Protein AF-A0AAV3A684-F1 (afdb_monomer)

Secondary structure (DSSP, 8-state):
-------------PPPP-EEEEEE---HHHHHHHHHHHHHHHHH-GGGGGGPPPGGG-EEEEEEE---SGGGG--

Mean predicted aligned error: 9.79 Å

Structure (mmCIF, N/CA/C/O backbone):
data_AF-A0AAV3A684-F1
#
_entry.id   AF-A0AAV3A684-F1
#
loop_
_atom_site.group_PDB
_atom_site.id
_atom_site.type_symbol
_atom_site.label_atom_id
_atom_site.label_alt_id
_atom_site.label_comp_id
_atom_site.label_asym_id
_atom_site.label_entity_id
_atom_site.label_seq_id
_atom_site.pdbx_PDB_ins_code
_atom_site.Cartn_x
_atom_site.Cartn_y
_atom_site.Cartn_z
_atom_site.occupancy
_atom_site.B_iso_or_equiv
_atom_site.auth_seq_id
_atom_site.auth_comp_id
_atom_site.auth_asym_id
_atom_site.auth_atom_id
_atom_site.pdbx_PDB_model_num
ATOM 1 N N . MET A 1 1 ? 22.933 28.353 -46.838 1.00 46.06 1 MET A N 1
ATOM 2 C CA . MET A 1 1 ? 23.147 28.794 -45.445 1.00 46.06 1 MET A CA 1
ATOM 3 C C . MET A 1 1 ? 21.937 29.593 -45.002 1.00 46.06 1 MET A C 1
ATOM 5 O O . MET A 1 1 ? 21.838 30.723 -45.434 1.00 46.06 1 MET A O 1
ATOM 9 N N . PHE A 1 2 ? 21.045 29.040 -44.178 1.00 38.09 2 PHE A N 1
ATOM 10 C CA . PHE A 1 2 ? 20.167 29.849 -43.321 1.00 38.09 2 PHE A CA 1
ATOM 11 C C . PHE A 1 2 ? 19.924 29.072 -42.028 1.00 38.09 2 PHE A C 1
ATOM 13 O O . PHE A 1 2 ? 19.054 28.210 -41.936 1.00 38.09 2 PHE A O 1
ATOM 20 N N . SER A 1 3 ? 20.789 29.337 -41.053 1.00 43.28 3 SER A N 1
ATOM 21 C CA . SER A 1 3 ? 20.652 28.881 -39.675 1.00 43.28 3 SER A CA 1
ATOM 22 C C . SER A 1 3 ? 19.580 29.730 -38.997 1.00 43.28 3 SER A C 1
ATOM 24 O O . SER A 1 3 ? 19.722 30.947 -38.938 1.00 43.28 3 SER A O 1
ATOM 26 N N . ASN A 1 4 ? 18.525 29.105 -38.474 1.00 44.69 4 ASN A N 1
ATOM 27 C CA . ASN A 1 4 ? 17.529 29.794 -37.655 1.00 44.69 4 ASN A CA 1
ATOM 28 C C . ASN A 1 4 ? 17.956 29.718 -36.174 1.00 44.69 4 ASN A C 1
ATOM 30 O O . ASN A 1 4 ? 18.034 28.610 -35.631 1.00 44.69 4 ASN A O 1
ATOM 34 N N . PRO A 1 5 ? 18.237 30.843 -35.486 1.00 54.66 5 PRO A N 1
ATOM 35 C CA . PRO A 1 5 ? 18.650 30.839 -34.094 1.00 54.66 5 PRO A CA 1
ATOM 36 C C . PRO A 1 5 ? 17.405 30.902 -33.207 1.00 54.66 5 PRO A C 1
ATOM 38 O O . PRO A 1 5 ? 16.874 31.964 -32.901 1.00 54.66 5 PRO A O 1
ATOM 41 N N . SER A 1 6 ? 16.925 29.750 -32.752 1.00 46.72 6 SER A N 1
ATOM 42 C CA . SER A 1 6 ? 16.077 29.717 -31.559 1.00 46.72 6 SER A CA 1
ATOM 43 C C . SER A 1 6 ? 16.442 28.512 -30.707 1.00 46.72 6 SER A C 1
ATOM 45 O O . SER A 1 6 ? 15.822 27.453 -30.735 1.00 46.72 6 SER A O 1
ATOM 47 N N . GLY A 1 7 ? 17.489 28.698 -29.903 1.00 51.91 7 GLY A N 1
ATOM 48 C CA . GLY A 1 7 ? 17.907 27.790 -28.838 1.00 51.91 7 GLY A CA 1
ATOM 49 C C . GLY A 1 7 ? 16.904 27.717 -27.682 1.00 51.91 7 GLY A C 1
ATOM 50 O O . GLY A 1 7 ? 17.292 27.783 -26.521 1.00 51.91 7 GLY A O 1
ATOM 51 N N . LYS A 1 8 ? 15.607 27.561 -27.962 1.00 52.72 8 LYS A N 1
ATOM 52 C CA . LYS A 1 8 ? 14.651 27.085 -26.966 1.00 52.72 8 LYS A CA 1
ATOM 53 C C . LYS A 1 8 ? 14.739 25.566 -26.979 1.00 52.72 8 LYS A C 1
ATOM 55 O O . LYS A 1 8 ? 14.032 24.907 -27.737 1.00 52.72 8 LYS A O 1
ATOM 60 N N . LYS A 1 9 ? 15.605 24.995 -26.129 1.00 56.72 9 LYS A N 1
ATOM 61 C CA . LYS A 1 9 ? 15.474 23.583 -25.739 1.00 56.72 9 LYS A CA 1
ATOM 62 C C . LYS A 1 9 ? 14.014 23.404 -25.314 1.00 56.72 9 LYS A C 1
ATOM 64 O O . LYS A 1 9 ? 13.626 23.943 -24.278 1.00 56.72 9 LYS A O 1
ATOM 69 N N . LYS A 1 10 ? 13.184 22.718 -26.117 1.00 55.22 10 LYS A N 1
ATOM 70 C CA . LYS A 1 10 ? 11.850 22.291 -25.671 1.00 55.22 10 LYS A CA 1
ATOM 71 C C . LYS A 1 10 ? 12.098 21.601 -24.333 1.00 55.22 10 LYS A C 1
ATOM 73 O O . LYS A 1 10 ? 12.827 20.610 -24.310 1.00 55.22 10 LYS A O 1
ATOM 78 N N . LYS A 1 11 ? 11.583 22.148 -23.222 1.00 53.78 11 LYS A N 1
ATOM 79 C CA . LYS A 1 11 ? 11.563 21.425 -21.944 1.00 53.78 11 LYS A CA 1
ATOM 80 C C . LYS A 1 11 ? 10.929 20.084 -22.290 1.00 53.78 11 LYS A C 1
ATOM 82 O O . LYS A 1 11 ? 9.748 20.066 -22.634 1.00 53.78 11 LYS A O 1
ATOM 87 N N . LYS A 1 12 ? 11.716 18.997 -22.319 1.00 59.97 12 LYS A N 1
ATOM 88 C CA . LYS A 1 12 ? 11.168 17.651 -22.495 1.00 59.97 12 LYS A CA 1
ATOM 89 C C . LYS A 1 12 ? 10.076 17.562 -21.440 1.00 59.97 12 LYS A C 1
ATOM 91 O O . LYS A 1 12 ? 10.390 17.717 -20.258 1.00 59.97 12 LYS A O 1
ATOM 96 N N . ARG A 1 13 ? 8.805 17.452 -21.854 1.00 60.56 13 ARG A N 1
ATOM 97 C CA . ARG A 1 13 ? 7.720 17.195 -20.903 1.00 60.56 13 ARG A CA 1
ATOM 98 C C . ARG A 1 13 ? 8.189 15.963 -20.151 1.00 60.56 13 ARG A C 1
ATOM 100 O O . ARG A 1 13 ? 8.454 14.943 -20.782 1.00 60.56 13 ARG A O 1
ATOM 107 N N . ARG A 1 14 ? 8.455 16.118 -18.853 1.00 67.38 14 ARG A N 1
ATOM 108 C CA . ARG A 1 14 ? 8.901 15.004 -18.022 1.00 67.38 14 ARG A CA 1
ATOM 109 C C . ARG A 1 14 ? 7.811 13.953 -18.184 1.00 67.38 14 ARG A C 1
ATOM 111 O O . ARG A 1 14 ? 6.647 14.273 -17.944 1.00 67.38 14 ARG A O 1
ATOM 118 N N . ALA A 1 15 ? 8.167 12.798 -18.735 1.00 77.25 15 ALA A N 1
ATOM 119 C CA . ALA A 1 15 ? 7.191 11.756 -18.986 1.00 77.25 15 ALA A CA 1
ATOM 120 C C . ALA A 1 15 ? 6.517 11.417 -17.648 1.00 77.25 15 ALA A C 1
ATOM 122 O O . ALA A 1 15 ? 7.203 11.277 -16.633 1.00 77.25 15 ALA A O 1
ATOM 123 N N . VAL A 1 16 ? 5.183 11.416 -17.625 1.00 88.38 16 VAL A N 1
ATOM 124 C CA . VAL A 1 16 ? 4.419 11.151 -16.401 1.00 88.38 16 VAL A CA 1
ATOM 125 C C . VAL A 1 16 ? 4.584 9.673 -16.079 1.00 88.38 16 VAL A C 1
ATOM 127 O O . VAL A 1 16 ? 4.325 8.838 -16.941 1.00 88.38 16 VAL A O 1
ATOM 130 N N . ALA A 1 17 ? 5.045 9.352 -14.871 1.00 92.50 17 ALA A N 1
ATOM 131 C CA . ALA A 1 17 ? 5.245 7.967 -14.470 1.00 92.50 17 ALA A CA 1
ATOM 132 C C . ALA A 1 17 ? 3.933 7.173 -14.576 1.00 92.50 17 ALA A C 1
ATOM 134 O O . ALA A 1 17 ? 2.879 7.657 -14.163 1.00 92.50 17 ALA A O 1
ATOM 135 N N . ASN A 1 18 ? 4.015 5.971 -15.136 1.00 93.56 18 ASN A N 1
ATOM 136 C CA . ASN A 1 18 ? 2.896 5.035 -15.286 1.00 93.56 18 ASN A CA 1
ATOM 137 C C . ASN A 1 18 ? 3.187 3.656 -14.671 1.00 93.56 18 ASN A C 1
ATOM 139 O O . ASN A 1 18 ? 2.267 2.857 -14.549 1.00 93.56 18 ASN A O 1
ATOM 143 N N . TYR A 1 19 ? 4.421 3.409 -14.222 1.00 94.50 19 TYR A N 1
ATOM 144 C CA . TYR A 1 19 ? 4.812 2.223 -13.461 1.00 94.50 19 TYR A CA 1
ATOM 145 C C . TYR A 1 19 ? 5.637 2.622 -12.241 1.00 94.50 19 TYR A C 1
ATOM 147 O O . TYR A 1 19 ? 6.238 3.704 -12.185 1.00 94.50 19 TYR A O 1
ATOM 155 N N . PHE A 1 20 ? 5.678 1.732 -11.255 1.00 95.56 20 PHE A N 1
ATOM 156 C CA . PHE A 1 20 ? 6.493 1.907 -10.067 1.00 95.56 20 PHE A CA 1
ATOM 157 C C . PHE A 1 20 ? 6.980 0.573 -9.511 1.00 95.56 20 PHE A C 1
ATOM 159 O O . PHE A 1 20 ? 6.313 -0.448 -9.646 1.00 95.56 20 PHE A O 1
ATOM 166 N N . VAL A 1 21 ? 8.137 0.603 -8.849 1.00 95.69 21 VAL A N 1
ATOM 167 C CA . VAL A 1 21 ? 8.604 -0.510 -8.014 1.00 95.69 21 VAL A CA 1
ATOM 168 C C . VAL A 1 21 ? 8.050 -0.304 -6.614 1.00 95.69 21 VAL A C 1
ATOM 170 O O . VAL A 1 21 ? 8.217 0.773 -6.034 1.00 95.69 21 VAL A O 1
ATOM 173 N N . SER A 1 22 ? 7.399 -1.328 -6.070 1.00 97.19 22 SER A N 1
ATOM 174 C CA . SER A 1 22 ? 6.756 -1.272 -4.760 1.00 97.19 22 SER A CA 1
ATOM 175 C C . SER A 1 22 ? 7.330 -2.291 -3.791 1.00 97.19 22 SER A C 1
ATOM 177 O O . SER A 1 22 ? 7.531 -3.442 -4.170 1.00 97.19 22 SER A O 1
ATOM 179 N N . LEU A 1 23 ? 7.480 -1.900 -2.527 1.00 97.75 23 LEU A N 1
ATOM 180 C CA . LEU A 1 23 ? 7.636 -2.836 -1.419 1.00 97.75 23 LEU A CA 1
ATOM 181 C C . LEU A 1 23 ? 6.277 -3.006 -0.721 1.00 97.75 23 LEU A C 1
ATOM 183 O O . LEU A 1 23 ? 5.824 -2.057 -0.071 1.00 97.75 23 LEU A O 1
ATOM 187 N N . PRO A 1 24 ? 5.594 -4.155 -0.870 1.00 97.44 24 PRO A N 1
ATOM 188 C CA . PRO A 1 24 ? 4.292 -4.364 -0.249 1.00 97.44 24 PRO A CA 1
ATOM 189 C C . PRO A 1 24 ? 4.422 -4.440 1.274 1.00 97.44 24 PRO A C 1
ATOM 191 O O . PRO A 1 24 ? 5.370 -5.023 1.804 1.00 97.44 24 PRO A O 1
ATOM 194 N N . ILE A 1 25 ? 3.449 -3.872 1.988 1.00 97.69 25 ILE A N 1
ATOM 195 C CA . ILE A 1 25 ? 3.367 -4.035 3.440 1.00 97.69 25 ILE A CA 1
ATOM 196 C C . ILE A 1 25 ? 2.685 -5.373 3.730 1.00 97.69 25 ILE A C 1
ATOM 198 O O . ILE A 1 25 ? 1.522 -5.565 3.390 1.00 97.69 25 ILE A O 1
ATOM 202 N N . THR A 1 26 ? 3.403 -6.289 4.378 1.00 96.81 26 THR A N 1
ATOM 203 C CA . THR A 1 26 ? 2.892 -7.627 4.736 1.00 96.81 26 THR A CA 1
ATOM 204 C C . THR A 1 26 ? 2.753 -7.839 6.240 1.00 96.81 26 THR A C 1
ATOM 206 O O . THR A 1 26 ? 2.050 -8.747 6.669 1.00 96.81 26 THR A O 1
ATOM 209 N N . ASN A 1 27 ? 3.399 -7.004 7.058 1.00 97.88 27 ASN A N 1
ATOM 210 C CA . ASN A 1 27 ? 3.319 -7.110 8.510 1.00 97.88 27 ASN A CA 1
ATOM 211 C C . ASN A 1 27 ? 1.911 -6.737 9.002 1.00 97.88 27 ASN A C 1
ATOM 213 O O . ASN A 1 27 ? 1.496 -5.583 8.881 1.00 97.88 27 ASN A O 1
ATOM 217 N N . GLU A 1 28 ? 1.206 -7.698 9.596 1.00 96.88 28 GLU A N 1
ATOM 218 C CA . GLU A 1 28 ? -0.192 -7.545 10.013 1.00 96.88 28 GLU A CA 1
ATOM 219 C C . GLU A 1 28 ? -0.401 -6.406 11.010 1.00 96.88 28 GLU A C 1
ATOM 221 O O . GLU A 1 28 ? -1.315 -5.607 10.826 1.00 96.88 28 GLU A O 1
ATOM 226 N N . LYS A 1 29 ? 0.505 -6.242 11.980 1.00 97.88 29 LYS A N 1
ATOM 227 C CA . LYS A 1 29 ? 0.434 -5.154 12.965 1.00 97.88 29 LYS A CA 1
ATOM 228 C C . LYS A 1 29 ? 0.506 -3.779 12.301 1.00 97.88 29 LYS A C 1
ATOM 230 O O . LYS A 1 29 ? -0.183 -2.851 12.716 1.00 97.88 29 LYS A O 1
ATOM 235 N N . ILE A 1 30 ? 1.331 -3.627 11.263 1.00 97.62 30 ILE A N 1
ATOM 236 C CA . ILE A 1 30 ? 1.390 -2.375 10.496 1.00 97.62 30 ILE A CA 1
ATOM 237 C C . ILE A 1 30 ? 0.073 -2.161 9.744 1.00 97.62 30 ILE A C 1
ATOM 239 O O . ILE A 1 30 ? -0.481 -1.064 9.789 1.00 97.62 30 ILE A O 1
ATOM 243 N N . LEU A 1 31 ? -0.448 -3.200 9.086 1.00 97.75 31 LEU A N 1
ATOM 244 C CA . LEU A 1 31 ? -1.701 -3.112 8.335 1.00 97.75 31 LEU A CA 1
ATOM 245 C C . LEU A 1 31 ? -2.898 -2.760 9.237 1.00 97.75 31 LEU A C 1
ATOM 247 O O . LEU A 1 31 ? -3.727 -1.939 8.852 1.00 97.75 31 LEU A O 1
ATOM 251 N N . GLU A 1 32 ? -2.981 -3.358 10.425 1.00 97.19 32 GLU A N 1
ATOM 252 C CA . GLU A 1 32 ? -4.015 -3.080 11.429 1.00 97.19 32 GLU A CA 1
ATOM 253 C C . GLU A 1 32 ? -3.920 -1.655 11.963 1.00 97.19 32 GLU A C 1
ATOM 255 O O . GLU A 1 32 ? -4.921 -0.946 11.993 1.00 97.19 32 GLU A O 1
ATOM 260 N N . ASN A 1 33 ? -2.717 -1.194 12.309 1.00 98.12 33 ASN A N 1
ATOM 261 C CA . ASN A 1 33 ? -2.525 0.170 12.794 1.00 98.12 33 ASN A CA 1
ATOM 262 C C . ASN A 1 33 ? -2.930 1.221 11.750 1.00 98.12 33 ASN A C 1
ATOM 264 O O . ASN A 1 33 ? -3.543 2.228 12.103 1.00 98.12 33 ASN A O 1
ATOM 268 N N . ILE A 1 34 ? -2.622 0.994 10.466 1.00 97.50 34 ILE A N 1
ATOM 269 C CA . ILE A 1 34 ? -3.074 1.882 9.385 1.00 97.50 34 ILE A CA 1
ATOM 270 C C . ILE A 1 34 ? -4.602 1.865 9.296 1.00 97.50 34 ILE A C 1
ATOM 272 O O . ILE A 1 34 ? -5.209 2.925 9.173 1.00 97.50 34 ILE A O 1
ATOM 276 N N . HIS A 1 35 ? -5.228 0.691 9.384 1.00 95.88 35 HIS A N 1
ATOM 277 C CA . HIS A 1 35 ? -6.683 0.572 9.321 1.00 95.88 35 HIS A CA 1
ATOM 278 C C . HIS A 1 35 ? -7.376 1.304 10.480 1.00 95.88 35 HIS A C 1
ATOM 280 O O . HIS A 1 35 ? -8.233 2.145 10.229 1.00 95.88 35 HIS A O 1
ATOM 286 N N . LEU A 1 36 ? -6.928 1.087 11.722 1.00 97.69 36 LEU A N 1
ATOM 287 C CA . LEU A 1 36 ? -7.441 1.790 12.905 1.00 97.69 36 LEU A CA 1
ATOM 288 C C . LEU A 1 36 ? -7.295 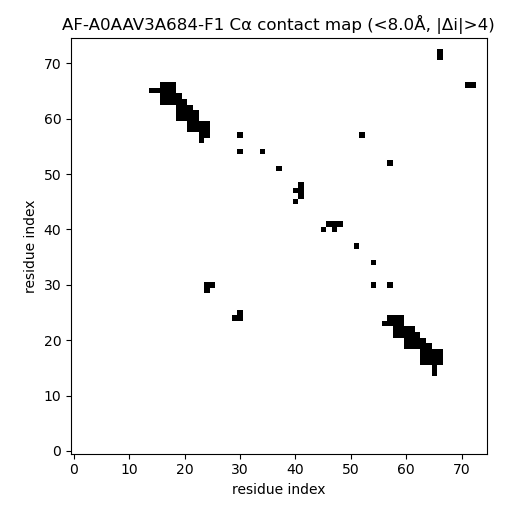3.310 12.778 1.00 97.69 36 LEU A C 1
ATOM 290 O O . LEU A 1 36 ? -8.190 4.070 13.152 1.00 97.69 36 LEU A O 1
ATOM 294 N N . PHE A 1 37 ? -6.170 3.768 12.226 1.00 97.25 37 PHE A N 1
ATOM 295 C CA . PHE A 1 37 ? -5.977 5.181 11.935 1.00 97.25 37 PHE A CA 1
ATOM 296 C C . PHE A 1 37 ? -7.005 5.690 10.915 1.00 97.25 37 PHE A C 1
ATOM 298 O O . PHE A 1 37 ? -7.648 6.709 11.173 1.00 97.25 37 PHE A O 1
ATOM 305 N N . GLN A 1 38 ? -7.196 4.988 9.793 1.00 97.69 38 GLN A N 1
ATOM 306 C CA . GLN A 1 38 ? -8.183 5.364 8.776 1.00 97.69 38 GLN A CA 1
ATOM 307 C C . GLN A 1 38 ? -9.598 5.427 9.361 1.00 97.69 38 GLN A C 1
ATOM 309 O O . GLN A 1 38 ? -10.289 6.423 9.142 1.00 97.69 38 GLN A O 1
ATOM 314 N N . ASP A 1 39 ? -9.993 4.438 10.163 1.00 97.00 39 ASP A N 1
ATOM 315 C CA . ASP A 1 39 ? -11.300 4.401 10.822 1.00 97.00 39 ASP A CA 1
ATOM 316 C C . ASP A 1 39 ? -11.490 5.610 11.742 1.00 97.00 39 ASP A C 1
ATOM 318 O O . ASP A 1 39 ? -12.523 6.274 11.694 1.00 97.00 39 ASP A O 1
ATOM 322 N N . SER A 1 40 ? -10.463 5.973 12.520 1.00 98.06 40 SER A N 1
ATOM 323 C CA . SER A 1 40 ? -10.516 7.147 13.401 1.00 98.06 40 SER A CA 1
ATOM 324 C C . SER A 1 40 ? -10.671 8.474 12.643 1.00 98.06 40 SER A C 1
ATOM 326 O O . SER A 1 40 ? -11.251 9.425 13.168 1.00 98.06 40 SER A O 1
ATOM 328 N N . VAL A 1 41 ? -10.155 8.560 11.412 1.00 97.56 41 VAL A N 1
ATOM 329 C CA . VAL A 1 41 ? -10.303 9.738 10.546 1.00 97.56 41 VAL A CA 1
ATOM 330 C C . VAL A 1 41 ? -11.707 9.784 9.949 1.00 97.56 41 VAL A C 1
ATOM 332 O O . VAL A 1 41 ? -12.341 10.836 9.985 1.00 97.56 41 VAL A O 1
ATOM 335 N N . VAL A 1 42 ? -12.216 8.651 9.459 1.00 97.38 42 VAL A N 1
ATOM 336 C CA . VAL A 1 42 ? -13.570 8.546 8.890 1.00 97.38 42 VAL A CA 1
ATOM 337 C C . VAL A 1 42 ? -14.640 8.810 9.949 1.00 97.38 42 VAL A C 1
ATOM 339 O O . VAL A 1 42 ? -15.594 9.531 9.685 1.00 97.38 42 VAL A O 1
ATOM 342 N N . GLN A 1 43 ? -14.451 8.322 11.178 1.00 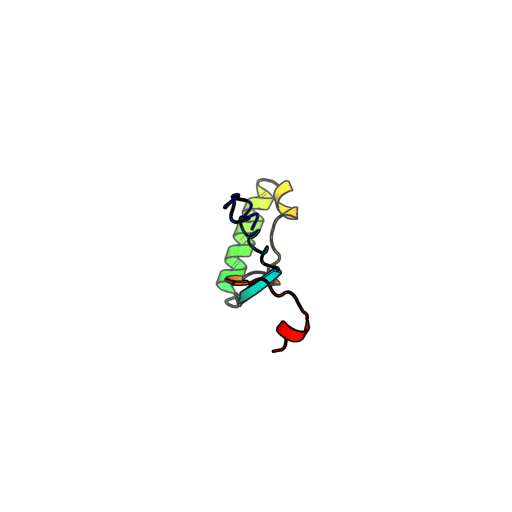97.75 43 GLN A N 1
ATOM 343 C CA . GLN A 1 43 ? -15.345 8.622 12.302 1.00 97.75 43 GLN A CA 1
ATOM 344 C C . GLN A 1 43 ? -15.453 10.123 12.598 1.00 97.75 43 GLN A C 1
ATOM 346 O O . GLN A 1 43 ? -16.491 10.580 13.070 1.00 97.75 43 GLN A O 1
ATOM 351 N N . LYS A 1 44 ? -14.389 10.896 12.342 1.00 97.56 44 LYS A N 1
ATOM 352 C CA . LYS A 1 44 ? -14.395 12.354 12.531 1.00 97.56 44 LYS A CA 1
ATOM 353 C C . LYS A 1 44 ? -15.033 13.091 11.358 1.00 97.56 44 LYS A C 1
ATOM 355 O O . LYS A 1 44 ? -15.655 14.126 11.573 1.00 97.56 44 LYS A O 1
ATOM 360 N N . ASP A 1 45 ? -14.850 12.594 10.139 1.00 96.81 45 ASP A N 1
ATOM 361 C CA . ASP A 1 45 ? -15.428 13.165 8.925 1.00 96.81 45 ASP A CA 1
ATOM 362 C C . ASP A 1 45 ? -15.586 12.079 7.851 1.00 96.81 45 ASP A C 1
ATOM 364 O O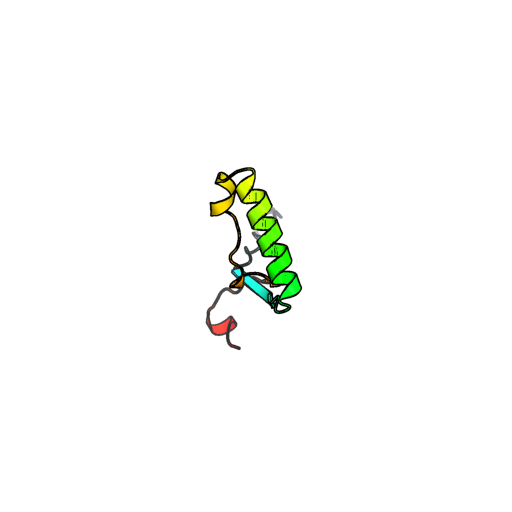 . ASP A 1 45 ? -14.623 11.640 7.213 1.00 96.81 45 ASP A O 1
ATOM 368 N N . ASP A 1 46 ? -16.836 11.668 7.639 1.00 96.00 46 ASP A N 1
ATOM 369 C CA . ASP A 1 46 ? -17.198 10.560 6.752 1.00 96.00 46 ASP A CA 1
ATOM 370 C C . ASP A 1 46 ? -16.838 10.818 5.281 1.00 96.00 46 ASP A C 1
ATOM 372 O O . ASP A 1 46 ? -16.635 9.885 4.503 1.00 96.00 46 ASP A O 1
ATOM 376 N N . ARG A 1 47 ? -16.644 12.082 4.884 1.00 96.62 47 ARG A N 1
ATOM 377 C CA . ARG A 1 47 ? -16.241 12.426 3.510 1.00 96.62 47 ARG A CA 1
ATOM 378 C C . ARG A 1 47 ? -14.892 11.812 3.137 1.00 96.62 47 ARG A C 1
ATOM 380 O O . ARG A 1 47 ? -14.626 11.585 1.952 1.00 96.62 47 ARG A O 1
ATOM 387 N N . PHE A 1 48 ? -14.051 11.506 4.129 1.00 95.94 48 PHE A N 1
ATOM 388 C CA . PHE A 1 48 ? -12.765 10.859 3.899 1.00 95.94 48 PHE A CA 1
ATOM 389 C C . PHE A 1 48 ? -12.863 9.363 3.573 1.00 95.94 48 PHE A C 1
ATOM 391 O O . PHE A 1 48 ? -11.890 8.810 3.060 1.00 95.94 48 PHE A O 1
ATOM 398 N N . SER A 1 49 ? -14.008 8.707 3.790 1.00 93.94 49 SER A N 1
ATOM 399 C CA . SER A 1 49 ? -14.192 7.278 3.480 1.00 93.94 49 SER A CA 1
ATOM 400 C C . SER A 1 49 ? -13.827 6.951 2.025 1.00 93.94 49 SER A C 1
ATOM 402 O O . SER A 1 49 ? -13.129 5.975 1.751 1.00 93.94 49 SER A O 1
ATOM 404 N N . SER A 1 50 ? -14.210 7.832 1.097 1.00 93.62 50 SER A N 1
ATOM 405 C CA . SER A 1 50 ? -13.980 7.684 -0.345 1.00 93.62 50 SER A CA 1
ATOM 406 C C . SER A 1 50 ? -12.513 7.805 -0.779 1.00 93.62 50 SER A C 1
ATOM 408 O O . SER A 1 50 ? -12.147 7.303 -1.843 1.00 93.62 50 SER A O 1
ATOM 410 N N . 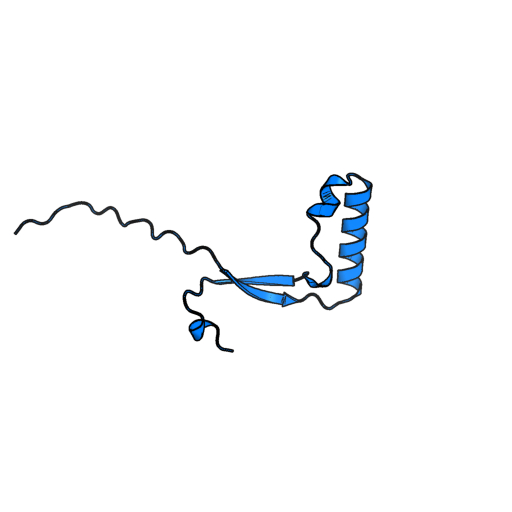VAL A 1 51 ? -11.661 8.453 0.025 1.00 95.31 51 VAL A N 1
ATOM 411 C CA . VAL A 1 51 ? -10.249 8.699 -0.321 1.00 95.31 51 VAL A CA 1
ATOM 412 C C . VAL A 1 51 ? -9.289 7.716 0.347 1.00 95.31 51 VAL A C 1
ATOM 414 O O . VAL A 1 51 ? -8.110 7.667 -0.020 1.00 95.31 51 VAL A O 1
ATOM 417 N N . MET A 1 52 ? -9.772 6.905 1.294 1.00 95.81 52 MET A N 1
ATOM 418 C CA . MET A 1 52 ? -8.949 5.906 1.968 1.00 95.81 52 MET A CA 1
ATOM 419 C C . MET A 1 52 ? -8.515 4.800 1.007 1.00 95.81 52 MET A C 1
ATOM 421 O O . MET A 1 52 ? -9.292 4.234 0.236 1.00 95.81 52 MET A O 1
ATOM 425 N N . LYS A 1 53 ? -7.225 4.467 1.057 1.00 94.75 53 LYS A N 1
ATOM 426 C CA . LYS A 1 53 ? -6.672 3.341 0.304 1.00 94.75 53 LYS A CA 1
ATOM 427 C C . LYS A 1 53 ? -7.036 2.029 0.989 1.00 94.75 53 LYS A C 1
ATOM 429 O O . LYS A 1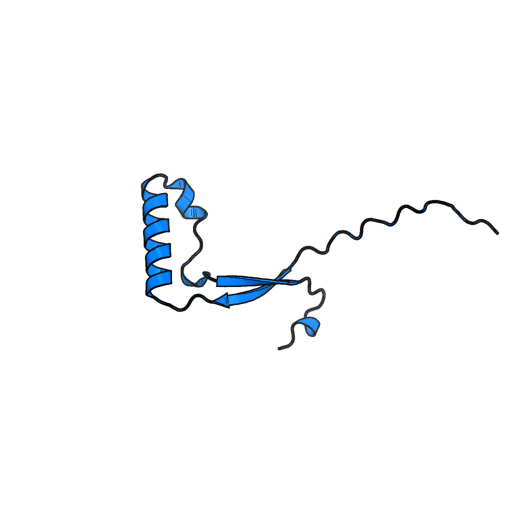 53 ? -6.996 1.936 2.211 1.00 94.75 53 LYS A O 1
ATOM 434 N N . LYS A 1 54 ? -7.362 1.013 0.187 1.00 94.38 54 LYS A N 1
ATOM 435 C CA . LYS A 1 54 ? -7.714 -0.330 0.667 1.00 94.38 54 LYS A CA 1
ATOM 436 C C . LYS A 1 54 ? -6.489 -1.018 1.275 1.00 94.38 54 LYS A C 1
ATOM 438 O O . LYS A 1 54 ? -5.395 -0.882 0.727 1.00 94.38 54 LYS A O 1
ATOM 443 N N . LYS A 1 55 ? -6.693 -1.849 2.303 1.00 90.31 55 LYS A N 1
ATOM 444 C CA . LYS A 1 55 ? -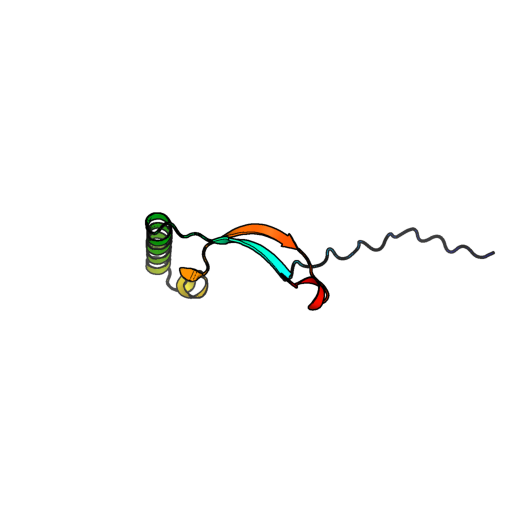5.637 -2.617 2.997 1.00 90.31 55 LYS A CA 1
ATOM 445 C C . LYS A 1 55 ? -4.668 -3.335 2.047 1.00 90.31 55 LYS A C 1
ATOM 447 O O . LYS A 1 55 ? -3.459 -3.208 2.190 1.00 90.31 55 LYS A O 1
ATOM 452 N N . GLY A 1 56 ? -5.188 -4.013 1.020 1.00 90.69 56 GLY A N 1
ATOM 453 C CA . GLY A 1 56 ? -4.373 -4.746 0.036 1.00 90.69 56 GLY A CA 1
ATOM 454 C C . GLY A 1 56 ? -3.535 -3.877 -0.911 1.00 90.69 56 GLY A C 1
ATOM 455 O O . GLY A 1 56 ? -2.771 -4.408 -1.704 1.00 90.69 56 GLY A O 1
ATOM 456 N N . SER A 1 57 ? -3.678 -2.550 -0.854 1.00 95.50 57 SER A N 1
ATOM 457 C CA . SER A 1 57 ? -2.927 -1.611 -1.694 1.00 95.50 57 SER A CA 1
ATOM 458 C C . SER A 1 57 ? -1.802 -0.893 -0.951 1.00 95.50 57 SER A C 1
ATOM 460 O O . SER A 1 57 ? -1.142 -0.045 -1.545 1.00 95.50 57 SER A O 1
ATOM 462 N N . PHE A 1 58 ? -1.570 -1.194 0.329 1.00 97.06 58 PHE A N 1
ATOM 463 C CA . PHE A 1 58 ? -0.517 -0.537 1.097 1.00 97.06 58 PHE A CA 1
ATOM 464 C C . PHE A 1 58 ? 0.871 -1.010 0.660 1.00 97.06 58 PHE A C 1
ATOM 466 O O . PHE A 1 58 ? 1.197 -2.196 0.696 1.00 97.06 58 PHE A O 1
ATOM 473 N N . HIS A 1 59 ? 1.702 -0.058 0.255 1.00 97.38 59 HIS A N 1
ATOM 474 C CA . HIS A 1 59 ? 3.065 -0.304 -0.191 1.00 97.38 59 HIS A CA 1
ATOM 475 C C . HIS A 1 59 ? 3.920 0.949 -0.010 1.00 97.38 59 HIS A C 1
ATOM 477 O O . HIS A 1 59 ? 3.405 2.066 0.067 1.00 97.38 59 HIS A O 1
ATOM 483 N N . LEU A 1 60 ? 5.236 0.761 0.003 1.00 97.44 60 LEU A N 1
ATOM 484 C CA . LEU A 1 60 ? 6.200 1.838 -0.180 1.00 97.44 60 LEU A CA 1
ATOM 485 C C . LEU A 1 60 ? 6.577 1.915 -1.659 1.00 97.44 60 LEU A C 1
ATOM 487 O O . LEU A 1 60 ? 6.971 0.913 -2.256 1.00 97.44 60 LEU A O 1
ATOM 491 N N . THR A 1 61 ? 6.465 3.095 -2.261 1.00 97.31 61 THR A N 1
ATOM 492 C CA . THR A 1 61 ? 6.962 3.346 -3.617 1.00 97.31 61 THR A CA 1
ATOM 493 C C . THR A 1 61 ? 8.475 3.547 -3.567 1.00 97.31 61 THR A C 1
ATOM 495 O O . THR A 1 61 ? 8.947 4.505 -2.962 1.00 97.31 61 THR A O 1
ATOM 498 N N . LEU A 1 62 ? 9.237 2.659 -4.205 1.00 97.00 62 LEU A N 1
ATOM 499 C CA . LEU A 1 62 ? 10.703 2.718 -4.234 1.00 97.00 62 LEU A CA 1
ATOM 500 C C . LEU A 1 62 ? 11.235 3.477 -5.456 1.00 97.00 62 LEU A C 1
ATOM 502 O O . LEU A 1 62 ? 12.233 4.185 -5.361 1.00 97.00 62 LEU A O 1
ATOM 506 N N . CYS A 1 63 ? 10.579 3.335 -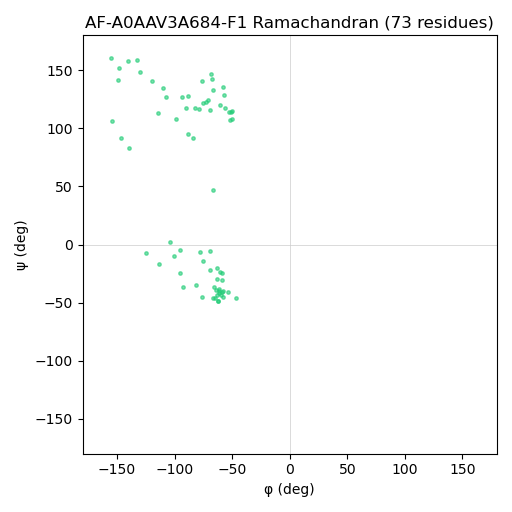6.610 1.00 95.06 63 CYS A N 1
ATOM 507 C CA . CYS A 1 63 ? 11.000 3.959 -7.865 1.00 95.06 63 CYS A CA 1
ATOM 508 C C . CYS A 1 63 ? 9.788 4.266 -8.751 1.00 95.06 63 CYS A C 1
ATOM 510 O O . CYS A 1 63 ? 8.867 3.456 -8.813 1.00 95.06 63 CYS A O 1
ATOM 512 N N . LEU A 1 64 ? 9.805 5.406 -9.448 1.00 94.19 64 LEU A N 1
ATOM 513 C CA . LEU A 1 64 ? 8.805 5.800 -10.445 1.00 94.19 64 LEU A CA 1
ATOM 514 C C . LEU A 1 64 ? 9.425 5.755 -11.840 1.00 94.19 64 LEU A C 1
ATOM 516 O O . LEU A 1 64 ? 10.511 6.297 -12.050 1.00 94.19 64 LEU A O 1
ATOM 520 N N . MET A 1 65 ? 8.715 5.177 -12.803 1.00 91.25 65 MET A N 1
ATOM 521 C CA . MET A 1 65 ? 9.198 5.051 -14.175 1.00 91.25 65 MET A CA 1
ATOM 522 C C . MET A 1 65 ? 8.092 5.302 -15.200 1.00 91.25 65 MET A C 1
ATOM 524 O O . MET A 1 65 ? 6.899 5.203 -14.903 1.00 91.25 65 MET A O 1
ATOM 528 N N . HIS A 1 66 ? 8.509 5.661 -16.413 1.00 91.31 66 HIS A N 1
ATOM 529 C CA . HIS A 1 66 ? 7.624 5.780 -17.562 1.00 91.31 66 HIS A CA 1
ATOM 530 C C . HIS A 1 66 ? 8.003 4.723 -18.595 1.00 91.31 66 HIS A C 1
ATOM 532 O O . HIS A 1 66 ? 9.088 4.805 -19.169 1.00 91.31 66 HIS A O 1
ATOM 538 N N . ILE A 1 67 ? 7.113 3.761 -18.816 1.00 90.25 67 ILE A N 1
ATOM 539 C CA . ILE A 1 67 ? 7.268 2.704 -19.814 1.00 90.25 67 ILE A CA 1
ATOM 540 C C . ILE A 1 67 ? 6.304 2.985 -20.966 1.00 90.25 67 ILE A C 1
ATOM 542 O O . ILE A 1 67 ? 5.115 3.211 -20.742 1.00 90.25 67 ILE A O 1
ATOM 546 N N . THR A 1 68 ? 6.819 3.018 -22.195 1.00 89.00 68 THR A N 1
ATOM 547 C CA . THR A 1 68 ? 6.058 3.434 -23.384 1.00 89.00 68 THR A CA 1
ATOM 548 C C . THR A 1 68 ? 5.430 2.291 -24.170 1.00 89.00 68 THR A C 1
ATOM 550 O O . THR A 1 68 ? 4.465 2.537 -24.890 1.00 89.00 68 THR A O 1
ATOM 553 N N . ARG A 1 69 ? 5.973 1.074 -24.078 1.00 86.50 69 ARG A N 1
ATOM 554 C CA . ARG A 1 69 ? 5.534 -0.096 -24.853 1.00 86.50 69 ARG A CA 1
ATOM 555 C C . ARG A 1 69 ? 5.315 -1.277 -23.914 1.00 86.50 69 ARG A C 1
ATOM 557 O O . ARG A 1 69 ? 5.992 -1.374 -22.897 1.00 86.50 69 ARG A O 1
ATOM 564 N N . GLU A 1 70 ? 4.375 -2.158 -24.239 1.00 78.12 70 GLU A N 1
ATOM 565 C CA . GLU A 1 70 ? 4.069 -3.325 -23.399 1.00 78.12 70 GLU A CA 1
ATOM 566 C C . GLU A 1 70 ? 5.238 -4.314 -23.349 1.00 78.12 70 GLU A C 1
ATOM 568 O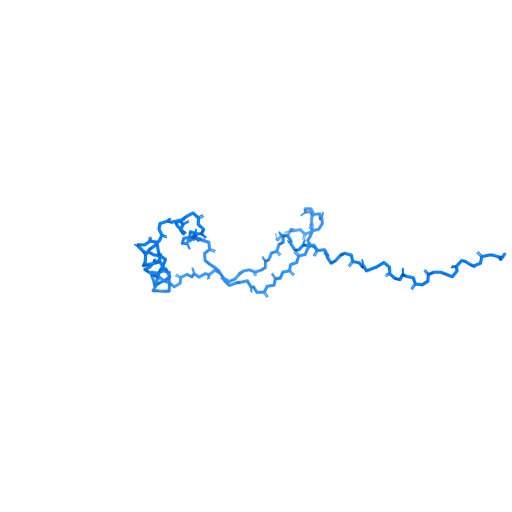 O . GLU A 1 70 ? 5.539 -4.851 -22.287 1.00 78.12 70 GLU A O 1
ATOM 573 N N . GLU A 1 71 ? 5.964 -4.485 -24.457 1.00 84.50 71 GLU A N 1
ATOM 574 C CA . GLU A 1 71 ? 7.175 -5.312 -24.515 1.00 84.50 71 GLU A CA 1
ATOM 575 C C . GLU A 1 71 ? 8.286 -4.869 -23.547 1.00 84.50 71 GLU A C 1
ATOM 577 O O . GLU A 1 71 ? 9.082 -5.697 -23.114 1.00 84.50 71 GLU A O 1
ATOM 582 N N . ASP A 1 72 ? 8.311 -3.597 -23.143 1.00 78.00 72 ASP A N 1
ATOM 583 C CA . ASP A 1 72 ? 9.288 -3.073 -22.182 1.00 78.00 72 ASP A CA 1
ATOM 584 C C . ASP A 1 72 ? 8.939 -3.450 -20.719 1.00 78.00 72 ASP A C 1
ATOM 586 O O . ASP A 1 72 ? 9.710 -3.165 -19.803 1.00 78.00 72 ASP A O 1
ATOM 590 N N . VAL A 1 73 ? 7.7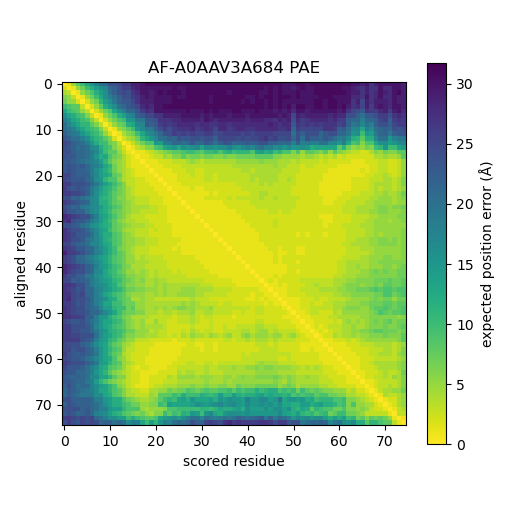67 -4.059 -20.482 1.00 79.56 73 VAL A N 1
ATOM 591 C CA . VAL A 1 73 ? 7.274 -4.490 -19.159 1.00 79.56 73 VAL A CA 1
ATOM 592 C C . VAL A 1 73 ? 7.601 -5.964 -18.882 1.00 79.56 73 VAL A C 1
ATOM 594 O O . VAL A 1 73 ? 7.327 -6.438 -17.782 1.00 79.56 73 VAL A O 1
ATOM 597 N N . SER A 1 74 ? 8.168 -6.714 -19.838 1.00 74.50 74 SER A N 1
ATOM 598 C CA . SER A 1 74 ? 8.355 -8.160 -19.658 1.00 74.50 74 SER A CA 1
ATOM 599 C C . SER A 1 74 ? 9.254 -8.467 -18.451 1.00 74.50 74 SER A C 1
ATOM 601 O O . SER A 1 74 ? 10.411 -8.039 -18.419 1.00 74.50 74 SER A O 1
ATOM 603 N N . VAL A 1 75 ? 8.705 -9.212 -17.488 1.00 58.94 75 VAL A N 1
ATOM 604 C CA . VAL A 1 75 ? 9.394 -9.761 -16.308 1.00 58.94 75 VAL A CA 1
ATOM 605 C C . VAL A 1 75 ? 9.771 -11.208 -16.574 1.00 58.94 75 VAL A C 1
ATOM 607 O O . VAL A 1 75 ? 8.902 -11.937 -17.102 1.00 58.94 75 VAL A O 1
#

pLDDT: mean 85.57, std 17.55, range [38.09, 98.12]

Solvent-accessible surface area (backbone atoms only — not comparable to full-atom values): 5075 Å² total; per-residue (Å²): 140,83,86,82,92,69,91,69,74,75,75,72,74,74,74,72,63,79,46,68,46,68,49,72,69,77,57,62,70,60,55,49,53,52,48,56,50,52,51,58,50,26,77,74,41,61,80,48,56,84,72,59,78,57,81,92,68,45,56,48,81,77,44,79,36,66,76,93,51,75,82,80,66,75,127

Nearest PDB structures (foldseek):
  5jj2-assembly1_A  TM=9.154E-01  e=4.265E-03  Homo sapiens
  6hiv-assembly1_DQ  TM=8.125E-01  e=2.148E+00  Trypanosoma brucei brucei

Radius of gyration: 21.48 Å; Cα contacts (8 Å, |Δi|>4): 54; chains: 1; bounding box: 40×41×59 Å

Foldseek 3Di:
DDDDDDPPPPPPPPAFFPDFDWAADDDVVVLVVLVVVQVVVCVVPVVCVVVDDDSRPDTDTPDTDHDDDPVVVDD

InterPro domains:
  IPR019510 A-kinase anchor protein 7-like, phosphoesterase domain [PF10469] (18-73)
  IPR052641 A-kinase anchor protein 7 isoform gamma [PTHR15934] (7-74)

Organism: Pyxicephalus adspersus (NCBI:txid30357)

Sequence (75 aa):
MFSNPSGKKKKKRRAVANYFVSLPITNEKILENIHLFQDSVVQKDDRFSSVMKKKGSFHLTLCLMHITREEDVSV